Protein AF-A0A8J8BXB5-F1 (afdb_monomer_lite)

Structure (mmCIF, N/CA/C/O backbone):
data_AF-A0A8J8BXB5-F1
#
_entry.id   AF-A0A8J8BXB5-F1
#
loop_
_atom_site.group_PDB
_atom_site.id
_atom_site.type_symbol
_atom_site.label_atom_id
_atom_site.label_alt_id
_atom_site.label_comp_id
_atom_site.label_asym_id
_atom_site.label_entity_id
_atom_site.label_seq_id
_atom_site.pdbx_PDB_ins_code
_atom_site.Cartn_x
_atom_site.Cartn_y
_atom_site.Cartn_z
_atom_site.occupancy
_atom_site.B_iso_or_equiv
_atom_site.auth_seq_id
_atom_site.auth_comp_id
_atom_site.auth_asym_id
_atom_site.auth_atom_id
_atom_site.pdbx_PDB_model_num
ATOM 1 N N . MET A 1 1 ? -12.168 11.455 2.429 1.00 52.16 1 MET A N 1
ATOM 2 C CA . MET A 1 1 ? -11.096 10.458 2.650 1.00 52.16 1 MET A CA 1
ATOM 3 C C . MET A 1 1 ? -10.710 9.898 1.290 1.00 52.16 1 MET A C 1
ATOM 5 O O . MET A 1 1 ? -11.622 9.582 0.535 1.00 52.16 1 MET A O 1
ATOM 9 N N . LYS A 1 2 ? -9.422 9.875 0.916 1.00 66.12 2 LYS A N 1
ATOM 10 C CA . LYS A 1 2 ? -9.010 9.278 -0.369 1.00 66.12 2 LYS A CA 1
ATOM 11 C C . LYS A 1 2 ? -9.348 7.778 -0.368 1.00 66.12 2 LYS A C 1
ATOM 13 O O . LYS A 1 2 ? -9.324 7.158 0.692 1.00 66.12 2 LYS A O 1
ATOM 18 N N . HIS A 1 3 ? -9.720 7.249 -1.532 1.00 79.88 3 HIS A N 1
ATOM 19 C CA . HIS A 1 3 ? -10.036 5.834 -1.741 1.00 79.88 3 HIS A CA 1
ATOM 20 C C . HIS A 1 3 ? -8.818 4.968 -1.401 1.00 79.88 3 HIS A C 1
ATOM 22 O O . HIS A 1 3 ? -7.713 5.310 -1.817 1.00 79.88 3 HIS A O 1
ATOM 28 N N . ILE A 1 4 ? -9.036 3.892 -0.646 1.00 87.38 4 ILE A N 1
ATOM 29 C CA . ILE A 1 4 ? -8.035 2.865 -0.348 1.00 87.38 4 ILE A CA 1
ATOM 30 C C . ILE A 1 4 ? -8.663 1.543 -0.761 1.00 87.38 4 ILE A C 1
ATOM 32 O O . ILE A 1 4 ? -9.772 1.242 -0.311 1.00 87.38 4 ILE A O 1
ATOM 36 N N . ASP A 1 5 ? -7.966 0.776 -1.591 1.00 90.81 5 ASP A N 1
ATOM 37 C CA . ASP A 1 5 ? -8.516 -0.469 -2.126 1.00 90.81 5 ASP A CA 1
ATOM 38 C C . ASP A 1 5 ? -8.645 -1.532 -1.029 1.00 90.81 5 ASP A C 1
ATOM 40 O O . ASP A 1 5 ? -9.714 -2.112 -0.834 1.00 90.81 5 ASP A O 1
ATOM 44 N N . ILE A 1 6 ? -7.569 -1.758 -0.266 1.00 92.50 6 ILE A N 1
ATOM 45 C CA . ILE A 1 6 ? -7.545 -2.733 0.827 1.00 92.50 6 ILE A CA 1
ATOM 46 C C . ILE A 1 6 ? -6.873 -2.117 2.057 1.00 92.50 6 ILE A C 1
ATOM 48 O O . ILE A 1 6 ? -5.789 -1.535 1.984 1.00 92.50 6 ILE A O 1
ATOM 52 N N . VAL A 1 7 ? -7.514 -2.284 3.216 1.00 93.06 7 VAL A N 1
ATOM 53 C CA . VAL A 1 7 ? -6.954 -1.935 4.527 1.00 93.06 7 VAL A CA 1
ATOM 54 C C . VAL A 1 7 ? -7.026 -3.150 5.435 1.00 93.06 7 VAL A C 1
ATOM 56 O O . VAL A 1 7 ? -8.103 -3.697 5.672 1.00 93.06 7 VAL A O 1
ATOM 59 N N . CYS A 1 8 ? -5.879 -3.523 5.990 1.00 91.44 8 CYS A N 1
ATOM 60 C CA . CYS A 1 8 ? -5.750 -4.574 6.986 1.00 91.44 8 CYS A CA 1
ATOM 61 C C . CYS A 1 8 ? -5.442 -3.955 8.348 1.00 91.44 8 CYS A C 1
ATOM 63 O O . CYS A 1 8 ? -4.596 -3.066 8.462 1.00 91.44 8 CYS A O 1
ATOM 65 N N . VAL A 1 9 ? -6.098 -4.462 9.390 1.00 90.62 9 VAL A N 1
ATOM 66 C CA . VAL A 1 9 ? -5.843 -4.078 10.780 1.00 90.62 9 VAL A CA 1
ATOM 67 C C . VAL A 1 9 ? -5.312 -5.291 11.526 1.00 90.62 9 VAL A C 1
ATOM 69 O O . VAL A 1 9 ? -5.903 -6.368 11.443 1.00 90.62 9 VAL A O 1
ATOM 72 N N . SER A 1 10 ? -4.212 -5.136 12.263 1.00 87.94 10 SER A N 1
ATOM 73 C CA . SER A 1 10 ? -3.726 -6.194 13.148 1.00 87.94 10 SER A CA 1
ATOM 74 C C . SER A 1 10 ? -4.754 -6.520 14.231 1.00 87.94 10 SER A C 1
ATOM 76 O O . SER A 1 10 ? -5.528 -5.664 14.654 1.00 87.94 10 SER A O 1
ATOM 78 N N . THR A 1 11 ? -4.729 -7.751 14.739 1.00 81.50 11 THR A N 1
ATOM 79 C CA . THR A 1 11 ? -5.665 -8.227 15.774 1.00 81.50 11 THR A CA 1
ATOM 80 C C . THR A 1 11 ? -5.647 -7.376 17.045 1.00 81.50 11 THR A C 1
ATOM 82 O O . THR A 1 11 ? -6.682 -7.170 17.665 1.00 81.50 11 THR A O 1
ATOM 85 N N . ASN A 1 12 ? -4.488 -6.817 17.401 1.00 82.69 12 ASN A N 1
ATOM 86 C CA . ASN A 1 12 ? -4.331 -5.899 18.532 1.00 82.69 12 ASN A CA 1
ATOM 87 C C . ASN A 1 12 ? -4.660 -4.427 18.208 1.00 82.69 12 ASN A C 1
ATOM 89 O O . ASN A 1 12 ? -4.405 -3.560 19.038 1.00 82.69 12 ASN A O 1
ATOM 93 N N . LEU A 1 13 ? -5.160 -4.128 17.003 1.00 77.44 13 LEU A N 1
ATOM 94 C CA . LEU A 1 13 ? -5.551 -2.793 16.519 1.00 77.44 13 LEU A CA 1
ATOM 95 C C . LEU A 1 13 ? -4.423 -1.741 16.500 1.00 77.44 13 LEU A C 1
ATOM 97 O O . LEU A 1 13 ? -4.658 -0.546 16.301 1.00 77.44 13 LEU A O 1
ATOM 101 N N . ARG A 1 14 ? -3.167 -2.166 16.677 1.00 81.94 14 ARG A N 1
ATOM 102 C CA . ARG A 1 14 ? -2.007 -1.264 16.719 1.00 81.94 14 ARG A CA 1
ATOM 103 C C . ARG A 1 14 ? -1.375 -1.020 15.359 1.00 81.94 14 ARG A C 1
ATOM 105 O O . ARG A 1 14 ? -0.701 -0.009 15.214 1.00 81.94 14 ARG A O 1
ATOM 112 N N . LYS A 1 15 ? -1.589 -1.886 14.369 1.00 89.31 15 LYS A N 1
ATOM 113 C CA . LYS A 1 15 ? -0.972 -1.760 13.045 1.00 89.31 15 LYS A CA 1
ATOM 114 C C . LYS A 1 15 ? -2.031 -1.757 11.954 1.00 89.31 15 LYS A C 1
ATOM 116 O O . LYS A 1 15 ? -2.866 -2.656 11.889 1.00 89.31 15 LYS A O 1
ATOM 121 N N . LEU A 1 16 ? -1.946 -0.764 11.089 1.00 93.69 16 LEU A N 1
ATOM 122 C CA . LEU A 1 16 ? -2.681 -0.629 9.850 1.00 93.69 16 LEU A CA 1
ATOM 123 C C . LEU A 1 16 ? -1.723 -0.870 8.688 1.00 93.69 16 LEU A C 1
ATOM 125 O O . LEU A 1 16 ? -0.613 -0.341 8.637 1.00 93.69 16 LEU A O 1
ATOM 129 N N . THR A 1 17 ? -2.160 -1.703 7.752 1.00 95.81 17 THR A N 1
ATOM 130 C CA . THR A 1 17 ? -1.481 -1.914 6.475 1.00 95.81 17 THR A CA 1
ATOM 131 C C . THR A 1 17 ? -2.435 -1.513 5.365 1.00 95.81 17 THR A C 1
ATOM 133 O O . THR A 1 17 ? -3.527 -2.069 5.264 1.00 95.81 17 THR A O 1
ATOM 136 N N . ALA A 1 18 ? -2.034 -0.535 4.561 1.00 96.25 18 ALA A N 1
ATOM 137 C CA . ALA A 1 18 ? -2.772 -0.107 3.382 1.00 96.25 18 ALA A CA 1
ATOM 138 C C . ALA A 1 18 ? -2.171 -0.757 2.135 1.00 96.25 18 ALA A C 1
ATOM 140 O O . ALA A 1 18 ? -0.950 -0.806 1.990 1.00 96.25 18 ALA A O 1
ATOM 141 N N . ILE A 1 19 ? -3.021 -1.236 1.233 1.00 97.56 19 ILE A N 1
ATOM 142 C CA . ILE A 1 19 ? -2.605 -1.821 -0.041 1.00 97.56 19 ILE A CA 1
ATOM 143 C C . ILE A 1 19 ? -3.410 -1.137 -1.147 1.00 97.56 19 ILE A C 1
ATOM 145 O O . ILE A 1 19 ? -4.639 -1.189 -1.150 1.00 97.56 19 ILE A O 1
ATOM 149 N N . GLU A 1 20 ? -2.705 -0.482 -2.066 1.00 97.31 20 GLU A N 1
ATOM 150 C CA . GLU A 1 20 ? -3.267 0.056 -3.309 1.00 97.31 20 GLU A CA 1
ATOM 151 C C . GLU A 1 20 ? -3.000 -0.938 -4.440 1.00 97.31 20 GLU A C 1
ATOM 153 O O . GLU A 1 20 ? -1.872 -1.409 -4.577 1.00 97.31 20 GLU A O 1
ATOM 158 N N . VAL A 1 21 ? -3.994 -1.244 -5.271 1.00 96.44 21 VAL A N 1
ATOM 159 C CA . VAL A 1 21 ? -3.877 -2.236 -6.344 1.00 96.44 21 VAL A CA 1
ATOM 160 C C . VAL A 1 21 ? -3.891 -1.541 -7.703 1.00 96.44 21 VAL A C 1
ATOM 162 O O . VAL A 1 21 ? -4.791 -0.767 -8.027 1.00 96.44 21 VAL A O 1
ATOM 165 N N . LYS A 1 22 ? -2.902 -1.830 -8.555 1.00 95.88 22 LYS A N 1
ATOM 166 C CA . LYS A 1 22 ? -2.847 -1.322 -9.933 1.00 95.88 22 LYS A CA 1
ATOM 167 C C . LYS A 1 22 ? -2.524 -2.424 -10.924 1.00 95.88 22 LYS A C 1
ATOM 169 O O . LYS A 1 22 ? -1.516 -3.111 -10.819 1.00 95.88 22 LYS A O 1
ATOM 174 N N . VAL A 1 23 ? -3.329 -2.510 -11.981 1.00 94.19 23 VAL A N 1
ATOM 175 C CA . VAL A 1 23 ? -2.983 -3.351 -13.130 1.00 94.19 23 VAL A CA 1
ATOM 176 C C . VAL A 1 23 ? -1.833 -2.708 -13.908 1.00 94.19 23 VAL A C 1
ATOM 178 O O . VAL A 1 23 ? -0.805 -3.342 -14.076 1.00 94.19 23 VAL A O 1
ATOM 181 N N . LYS A 1 24 ? -1.963 -1.443 -14.343 1.00 93.06 24 LYS A N 1
ATOM 182 C CA . LYS A 1 24 ? -1.014 -0.807 -15.286 1.00 93.06 24 LYS A CA 1
ATOM 183 C C . LYS A 1 24 ? -0.396 0.512 -14.806 1.00 93.06 24 LYS A C 1
ATOM 185 O O . LYS A 1 24 ? 0.805 0.716 -14.998 1.00 93.06 24 LYS A O 1
ATOM 190 N N . ASP A 1 25 ? -1.194 1.426 -14.248 1.00 94.75 25 ASP A N 1
ATOM 191 C CA . ASP A 1 25 ? -0.732 2.767 -13.849 1.00 94.75 25 ASP A CA 1
ATOM 192 C C . ASP A 1 25 ? -0.147 2.780 -12.429 1.00 94.75 25 ASP A C 1
ATOM 194 O O . ASP A 1 25 ? -0.759 3.235 -11.459 1.00 94.75 25 ASP A O 1
ATOM 198 N N . TRP A 1 26 ? 1.070 2.253 -12.315 1.00 96.00 26 TRP A N 1
ATOM 199 C CA . TRP A 1 26 ? 1.788 2.177 -11.048 1.00 96.00 26 TRP A CA 1
ATOM 200 C C . TRP A 1 26 ? 2.200 3.551 -10.505 1.00 96.00 26 TRP A C 1
ATOM 202 O O . TRP A 1 26 ? 2.381 3.683 -9.301 1.00 96.00 26 TRP A O 1
ATOM 212 N N . ARG A 1 27 ? 2.330 4.589 -11.345 1.00 96.81 27 ARG A N 1
ATOM 213 C CA . ARG A 1 27 ? 2.793 5.920 -10.905 1.00 96.81 27 ARG A CA 1
ATOM 214 C C . ARG A 1 27 ? 1.743 6.624 -10.056 1.00 96.81 27 ARG A C 1
ATOM 216 O O . ARG A 1 27 ? 2.062 7.192 -9.010 1.00 96.81 27 ARG A O 1
ATOM 223 N N . THR A 1 28 ? 0.481 6.552 -10.472 1.00 95.94 28 THR A N 1
ATOM 224 C CA . THR A 1 28 ? -0.633 7.035 -9.649 1.00 95.94 28 THR A CA 1
ATOM 225 C C . THR A 1 28 ? -0.761 6.204 -8.376 1.00 95.94 28 THR A C 1
ATOM 227 O O . THR A 1 28 ? -0.880 6.779 -7.294 1.00 95.94 28 THR A O 1
ATOM 230 N N . GLY A 1 29 ? -0.620 4.878 -8.487 1.00 96.00 29 GLY A N 1
ATOM 231 C CA . GLY A 1 29 ? -0.609 3.979 -7.331 1.00 96.00 29 GLY A CA 1
ATOM 232 C C . GLY A 1 29 ? 0.494 4.302 -6.320 1.00 96.00 29 GLY A C 1
ATOM 233 O O . GLY A 1 29 ? 0.222 4.382 -5.129 1.00 96.00 29 GLY A O 1
ATOM 234 N N . TYR A 1 30 ? 1.712 4.596 -6.778 1.00 97.25 30 TYR A N 1
ATOM 235 C CA . TYR A 1 30 ? 2.821 5.034 -5.930 1.00 97.25 30 TYR A CA 1
ATOM 236 C C . TYR A 1 30 ? 2.465 6.308 -5.155 1.00 97.25 30 TYR A C 1
ATOM 238 O O . TYR A 1 30 ? 2.601 6.353 -3.935 1.00 97.25 30 TYR A O 1
ATOM 246 N N . ARG A 1 31 ? 1.920 7.328 -5.832 1.00 96.62 31 ARG A N 1
ATOM 247 C CA . ARG A 1 31 ? 1.467 8.562 -5.165 1.00 96.62 31 ARG A CA 1
ATOM 248 C C . ARG A 1 31 ? 0.381 8.296 -4.121 1.00 96.62 31 ARG A C 1
ATOM 250 O O . ARG A 1 31 ? 0.341 8.980 -3.101 1.00 96.62 31 ARG A O 1
ATOM 257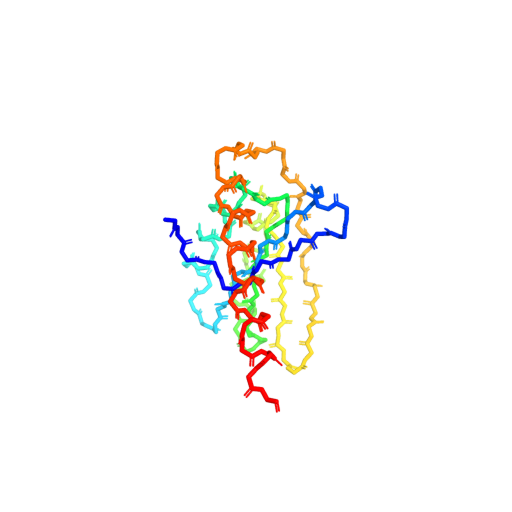 N N . GLN A 1 32 ? -0.529 7.356 -4.368 1.00 95.88 32 GLN A N 1
ATOM 258 C CA . GLN A 1 32 ? -1.546 6.962 -3.388 1.00 95.88 32 GLN A CA 1
ATOM 259 C C . GLN A 1 32 ? -0.906 6.235 -2.200 1.00 95.88 32 GLN A C 1
ATOM 261 O O . GLN A 1 32 ? -1.123 6.644 -1.062 1.00 95.88 32 GLN A O 1
ATOM 266 N N . ALA A 1 33 ? -0.028 5.264 -2.453 1.00 96.19 33 ALA A N 1
ATOM 267 C CA . ALA A 1 33 ? 0.692 4.524 -1.421 1.00 96.19 33 ALA A CA 1
ATOM 268 C C . ALA A 1 33 ? 1.540 5.441 -0.520 1.00 96.19 33 ALA A C 1
ATOM 270 O O . ALA A 1 33 ? 1.535 5.270 0.700 1.00 96.19 33 ALA A O 1
ATOM 271 N N . VAL A 1 34 ? 2.196 6.462 -1.085 1.00 95.62 34 VAL A N 1
ATOM 272 C CA . VAL A 1 34 ? 2.894 7.504 -0.311 1.00 95.62 34 VAL A CA 1
ATOM 273 C C . VAL A 1 34 ? 1.927 8.257 0.599 1.00 95.62 34 VAL A C 1
ATOM 275 O O . VAL A 1 34 ? 2.204 8.401 1.787 1.00 95.62 34 VAL A O 1
ATOM 278 N N . HIS A 1 35 ? 0.768 8.689 0.089 1.00 93.69 35 HIS A N 1
ATOM 279 C CA . HIS A 1 35 ? -0.238 9.338 0.932 1.00 93.69 35 HIS A CA 1
ATOM 280 C C . HIS A 1 35 ? -0.766 8.414 2.029 1.00 93.69 35 HIS A C 1
ATOM 282 O O . HIS A 1 35 ? -1.086 8.900 3.105 1.00 93.69 35 HIS A O 1
ATOM 288 N N . HIS A 1 36 ? -0.859 7.103 1.804 1.00 94.25 36 HIS A N 1
ATOM 289 C CA . HIS A 1 36 ? -1.376 6.182 2.816 1.00 94.25 36 HIS A CA 1
ATOM 290 C C . HIS A 1 36 ? -0.504 6.107 4.075 1.00 94.25 36 HIS A C 1
ATOM 292 O O . HIS A 1 36 ? -1.012 5.801 5.155 1.00 94.25 36 HIS A O 1
ATOM 298 N N . LYS A 1 37 ? 0.778 6.480 3.981 1.00 93.06 37 LYS A N 1
ATOM 299 C CA . LYS A 1 37 ? 1.675 6.555 5.143 1.00 93.06 37 LYS A CA 1
ATOM 300 C C . LYS A 1 37 ? 1.221 7.552 6.209 1.00 93.06 37 LYS A C 1
ATOM 302 O O . LYS A 1 37 ? 1.621 7.406 7.353 1.00 93.06 37 LYS A O 1
ATOM 307 N N . ILE A 1 38 ? 0.355 8.515 5.874 1.00 92.31 38 ILE A N 1
ATOM 308 C CA . ILE A 1 38 ? -0.191 9.454 6.867 1.00 92.31 38 ILE A CA 1
ATOM 309 C C . ILE A 1 38 ? -1.126 8.768 7.876 1.00 92.31 38 ILE A C 1
ATOM 311 O O . ILE A 1 38 ? -1.495 9.372 8.878 1.00 92.31 38 ILE A O 1
ATOM 315 N N . PHE A 1 39 ? -1.586 7.544 7.603 1.00 91.44 39 PHE A N 1
ATOM 316 C CA . PHE A 1 39 ? -2.537 6.841 8.466 1.00 91.44 39 PHE A CA 1
ATOM 317 C C . PHE A 1 39 ? -2.218 5.360 8.688 1.00 91.44 39 PHE A C 1
ATOM 319 O O . PHE A 1 39 ? -2.765 4.777 9.623 1.00 91.44 39 PHE A O 1
ATOM 326 N N . ALA A 1 40 ? -1.370 4.750 7.855 1.00 93.62 40 ALA A N 1
ATOM 327 C CA . ALA A 1 40 ? -0.983 3.349 7.953 1.00 93.62 40 ALA A CA 1
ATOM 328 C C . ALA A 1 40 ? 0.514 3.201 8.233 1.00 93.62 40 ALA A C 1
ATOM 330 O O . ALA A 1 40 ? 1.346 3.818 7.568 1.00 93.62 40 ALA A O 1
ATOM 331 N N . GLU A 1 41 ? 0.857 2.333 9.187 1.00 95.06 41 GLU A N 1
ATOM 332 C CA . GLU A 1 41 ? 2.246 2.005 9.512 1.00 95.06 41 GLU A CA 1
ATOM 333 C C . GLU A 1 41 ? 2.965 1.349 8.332 1.00 95.06 41 GLU A C 1
ATOM 335 O O . GLU A 1 41 ? 4.148 1.599 8.117 1.00 95.06 41 GLU A O 1
ATOM 340 N N . ASN A 1 42 ? 2.251 0.528 7.563 1.00 96.88 42 ASN A N 1
ATOM 341 C CA . ASN A 1 42 ? 2.763 -0.103 6.355 1.00 96.88 42 ASN A CA 1
ATOM 342 C C . ASN A 1 42 ? 1.908 0.303 5.157 1.00 96.88 42 ASN A C 1
ATOM 344 O O . ASN A 1 42 ? 0.679 0.338 5.237 1.00 96.88 42 ASN A O 1
ATOM 348 N N . SER A 1 43 ? 2.558 0.545 4.025 1.00 97.38 43 SER A N 1
ATOM 349 C CA . SER A 1 43 ? 1.883 0.873 2.775 1.00 97.38 43 SER A CA 1
ATOM 350 C C . SER A 1 43 ? 2.509 0.090 1.633 1.00 97.38 43 SER A C 1
ATOM 352 O O . SER A 1 43 ? 3.730 0.114 1.470 1.00 97.38 43 SER A O 1
ATOM 354 N N . TYR A 1 44 ? 1.675 -0.604 0.865 1.00 98.25 44 TYR A N 1
ATOM 355 C CA . TYR A 1 44 ? 2.073 -1.376 -0.303 1.00 98.25 44 TYR A CA 1
ATOM 356 C C . TYR A 1 44 ? 1.425 -0.833 -1.573 1.00 98.25 44 TYR A C 1
ATOM 358 O O . TYR A 1 44 ? 0.257 -0.435 -1.574 1.00 98.25 44 TYR A O 1
ATOM 366 N N . LEU A 1 45 ? 2.169 -0.920 -2.673 1.00 98.00 45 LEU A N 1
ATOM 367 C CA . LEU A 1 45 ? 1.609 -0.948 -4.014 1.00 98.00 45 LEU A CA 1
ATOM 368 C C . LEU A 1 45 ? 1.611 -2.396 -4.513 1.00 98.00 45 LEU A C 1
ATOM 370 O O . LEU A 1 45 ? 2.669 -2.997 -4.698 1.00 98.00 45 LEU A O 1
ATOM 374 N N . ALA A 1 46 ? 0.427 -2.944 -4.748 1.00 98.06 46 ALA A N 1
ATOM 375 C CA . ALA A 1 46 ? 0.252 -4.223 -5.403 1.00 98.06 46 ALA A CA 1
ATOM 376 C C . ALA A 1 46 ? 0.109 -4.031 -6.915 1.00 98.06 46 ALA A C 1
ATOM 378 O O . ALA A 1 46 ? -0.748 -3.274 -7.379 1.00 98.06 46 ALA A O 1
ATOM 379 N N . VAL A 1 47 ? 0.940 -4.721 -7.692 1.00 97.75 47 VAL A N 1
ATOM 380 C CA . VAL A 1 47 ? 0.949 -4.655 -9.154 1.00 97.75 47 VAL A CA 1
ATOM 381 C C . VAL A 1 47 ? 0.775 -6.027 -9.782 1.00 97.75 47 VAL A C 1
ATOM 383 O O . VAL A 1 47 ? 1.254 -7.031 -9.265 1.00 97.75 47 VAL A O 1
ATOM 386 N N . SER A 1 48 ? 0.107 -6.074 -10.933 1.00 97.44 48 SER A N 1
ATOM 387 C CA . SER A 1 48 ? 0.074 -7.293 -11.747 1.00 97.44 48 SER A CA 1
ATOM 388 C C . SER A 1 48 ? 1.487 -7.655 -12.220 1.00 97.44 48 SER A C 1
ATOM 390 O O . SER A 1 48 ? 2.202 -6.777 -12.713 1.00 97.44 48 SER A O 1
ATOM 392 N N . ALA A 1 49 ? 1.864 -8.936 -12.149 1.00 96.69 49 ALA A N 1
ATOM 393 C CA . ALA A 1 49 ? 3.163 -9.433 -12.627 1.00 96.69 49 ALA A CA 1
ATOM 394 C C . ALA A 1 49 ? 3.468 -9.020 -14.072 1.00 96.69 49 ALA A C 1
ATOM 396 O O . ALA A 1 49 ? 4.583 -8.602 -14.393 1.00 96.69 49 ALA A O 1
ATOM 397 N N . LYS A 1 50 ? 2.434 -8.975 -14.925 1.00 96.50 50 LYS A N 1
ATOM 398 C CA . LYS A 1 50 ? 2.516 -8.479 -16.308 1.00 96.50 50 LYS A CA 1
ATOM 399 C C . LYS A 1 50 ? 3.165 -7.091 -16.420 1.00 96.50 50 LYS A C 1
ATOM 401 O O . LYS A 1 50 ? 3.776 -6.773 -17.440 1.00 96.50 50 LYS A O 1
ATOM 406 N N . TYR A 1 51 ? 3.036 -6.254 -15.393 1.00 94.88 51 TYR A N 1
ATOM 407 C CA . TYR A 1 51 ? 3.543 -4.883 -15.363 1.00 94.88 51 TYR A CA 1
ATOM 408 C C . TYR A 1 51 ? 4.574 -4.626 -14.250 1.00 94.88 51 TYR A C 1
ATOM 410 O O . TYR A 1 51 ? 5.071 -3.501 -14.153 1.00 94.88 51 TYR A O 1
ATOM 418 N N . ALA A 1 52 ? 4.952 -5.642 -13.464 1.00 93.81 52 ALA A N 1
ATOM 419 C CA . ALA A 1 52 ? 5.890 -5.512 -12.345 1.00 93.81 52 ALA A CA 1
ATOM 420 C C . ALA A 1 52 ? 7.280 -5.012 -12.779 1.00 93.81 52 ALA A C 1
ATOM 422 O O . ALA A 1 52 ? 7.879 -4.185 -12.093 1.00 93.81 52 ALA A O 1
ATOM 423 N N . HIS A 1 53 ? 7.745 -5.395 -13.975 1.00 94.06 53 HIS A N 1
ATOM 424 C CA . HIS A 1 53 ? 9.007 -4.910 -14.557 1.00 94.06 53 HIS A CA 1
ATOM 425 C C . HIS A 1 53 ? 9.111 -3.373 -14.610 1.00 94.06 53 HIS A C 1
ATOM 427 O O . HIS A 1 53 ? 10.199 -2.816 -14.497 1.00 94.06 53 HIS A O 1
ATOM 433 N N . ARG A 1 54 ? 7.980 -2.662 -14.741 1.00 94.62 54 ARG A N 1
ATOM 434 C CA . ARG A 1 54 ? 7.952 -1.189 -14.782 1.00 94.62 54 ARG A CA 1
ATOM 435 C C . ARG A 1 54 ? 8.266 -0.560 -13.429 1.00 94.62 54 ARG A C 1
ATOM 437 O O . ARG A 1 54 ? 8.791 0.551 -13.382 1.00 94.62 54 ARG A O 1
ATOM 444 N N . VAL A 1 55 ? 7.909 -1.262 -12.359 1.00 94.19 55 VAL A N 1
ATOM 445 C CA . VAL A 1 55 ? 8.162 -0.866 -10.974 1.00 94.19 55 VAL A CA 1
ATOM 446 C C . VAL A 1 55 ? 9.583 -1.247 -10.571 1.00 94.19 55 VAL A C 1
ATOM 448 O O . VAL A 1 55 ? 10.273 -0.428 -9.975 1.00 94.19 55 VAL A O 1
ATOM 451 N N . LEU A 1 56 ? 10.046 -2.440 -10.960 1.00 91.38 56 LEU A N 1
ATOM 452 C CA . LEU A 1 56 ? 11.393 -2.935 -10.648 1.00 91.38 56 LEU A CA 1
ATOM 453 C C . LEU A 1 56 ? 12.508 -2.009 -11.154 1.00 91.38 56 LEU A C 1
ATOM 455 O O . LEU A 1 56 ? 13.489 -1.808 -10.450 1.00 91.38 56 LEU A O 1
ATOM 459 N N . GLY A 1 57 ? 12.331 -1.366 -12.313 1.00 93.94 57 GLY A N 1
ATOM 460 C CA . GLY A 1 57 ? 13.271 -0.347 -12.808 1.00 93.94 57 GLY A CA 1
ATOM 461 C C . GLY A 1 57 ? 13.338 0.943 -11.973 1.00 93.94 57 GLY A C 1
ATOM 462 O O . GLY A 1 57 ? 14.106 1.837 -12.306 1.00 93.94 57 GLY A O 1
ATOM 463 N N . HIS A 1 58 ? 12.521 1.066 -10.924 1.00 96.44 58 HIS A N 1
ATOM 464 C CA . HIS A 1 58 ? 12.457 2.215 -10.020 1.00 96.44 58 HIS A CA 1
ATOM 465 C C . HIS A 1 58 ? 12.453 1.765 -8.551 1.00 96.44 58 HIS A C 1
ATOM 467 O O . HIS A 1 58 ? 11.875 2.453 -7.713 1.00 96.44 58 HIS A O 1
ATOM 473 N N . ILE A 1 59 ? 13.034 0.606 -8.224 1.00 95.88 59 ILE A N 1
ATOM 474 C CA . ILE A 1 59 ? 12.953 0.024 -6.875 1.00 95.88 59 ILE A CA 1
ATOM 475 C C . ILE A 1 59 ? 13.431 0.999 -5.783 1.00 95.88 59 ILE A C 1
ATOM 477 O O . ILE A 1 59 ? 12.734 1.181 -4.784 1.00 95.88 59 ILE A O 1
ATOM 481 N N . ASP A 1 60 ? 14.501 1.754 -6.052 1.00 97.06 60 ASP A N 1
ATOM 482 C CA . ASP A 1 60 ? 15.054 2.772 -5.151 1.00 97.06 60 ASP A CA 1
ATOM 483 C C . ASP A 1 60 ? 14.025 3.846 -4.767 1.00 97.06 60 ASP A C 1
ATOM 485 O O . ASP A 1 60 ? 14.019 4.346 -3.644 1.00 97.06 60 ASP A O 1
ATOM 489 N N . LEU A 1 61 ? 13.109 4.206 -5.676 1.00 96.81 61 LEU A N 1
ATOM 490 C CA . LEU A 1 61 ? 12.033 5.163 -5.393 1.00 96.81 61 LEU A CA 1
ATOM 491 C C . LEU A 1 61 ? 11.120 4.644 -4.273 1.00 96.81 61 LEU A C 1
ATOM 493 O O . LEU A 1 61 ? 10.717 5.399 -3.386 1.00 96.81 61 LEU A O 1
ATOM 497 N N . PHE A 1 62 ? 10.799 3.352 -4.314 1.00 97.56 62 PHE A N 1
ATOM 498 C CA . PHE A 1 62 ? 9.928 2.699 -3.344 1.00 97.56 62 PHE A CA 1
ATOM 499 C C . PHE A 1 62 ? 10.639 2.514 -2.011 1.00 97.56 62 PHE A C 1
ATOM 501 O O . PHE A 1 62 ? 10.077 2.859 -0.970 1.00 97.56 62 PHE A O 1
ATOM 508 N N . GLU A 1 63 ? 11.891 2.066 -2.035 1.00 96.94 63 GLU A N 1
ATOM 509 C CA . GLU A 1 63 ? 12.702 1.908 -0.829 1.00 96.94 63 GLU A CA 1
ATOM 510 C C . GLU A 1 63 ? 12.928 3.247 -0.120 1.00 96.94 63 GLU A C 1
ATOM 512 O O . GLU A 1 63 ? 12.685 3.360 1.087 1.00 96.94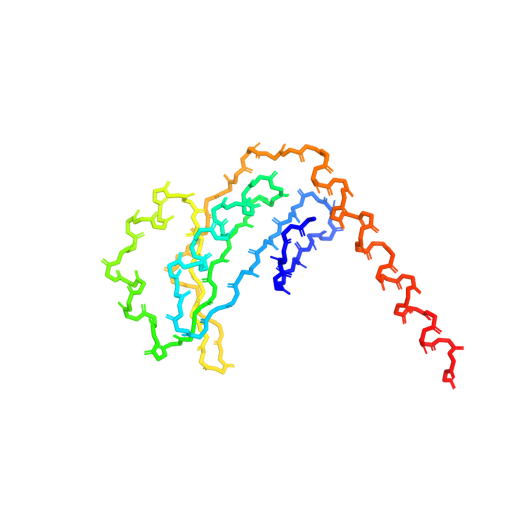 63 GLU A O 1
ATOM 517 N N . ASN A 1 64 ? 13.274 4.305 -0.859 1.00 96.50 64 ASN A N 1
ATOM 518 C CA . ASN A 1 64 ? 13.447 5.648 -0.301 1.00 96.50 64 ASN A CA 1
ATOM 519 C C . ASN A 1 64 ? 12.152 6.165 0.333 1.00 96.50 64 ASN A C 1
ATOM 521 O O . ASN A 1 64 ? 12.165 6.671 1.459 1.00 96.50 64 ASN A O 1
ATOM 525 N N . ALA A 1 65 ? 11.009 5.951 -0.320 1.00 96.06 65 ALA A N 1
ATOM 526 C CA . ALA A 1 65 ? 9.705 6.303 0.232 1.00 96.06 65 ALA A CA 1
ATOM 527 C C . ALA A 1 65 ? 9.237 5.365 1.364 1.00 96.06 65 ALA A C 1
ATOM 529 O O . ALA A 1 65 ? 8.337 5.725 2.130 1.00 96.06 65 ALA A O 1
ATOM 530 N N . GLY A 1 66 ? 9.845 4.187 1.519 1.00 97.19 66 GLY A N 1
ATOM 531 C CA . GL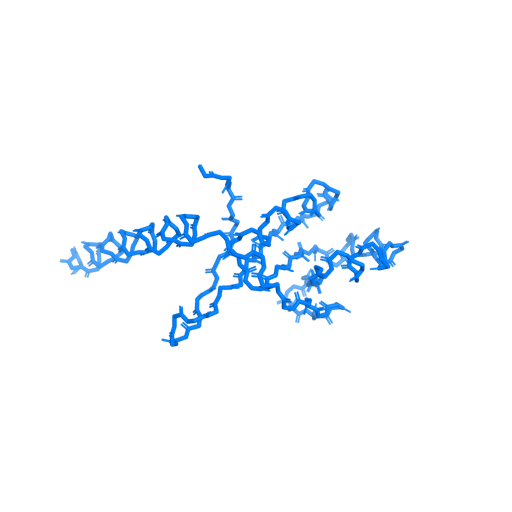Y A 1 66 ? 9.435 3.160 2.476 1.00 97.19 66 GLY A CA 1
ATOM 532 C C . GLY A 1 66 ? 8.151 2.427 2.078 1.00 97.19 66 GLY A C 1
ATOM 533 O O . GLY A 1 66 ? 7.414 1.986 2.958 1.00 97.19 66 GLY A O 1
ATOM 534 N N . ILE A 1 67 ? 7.859 2.344 0.782 1.00 97.94 67 ILE A N 1
ATOM 535 C CA . ILE A 1 67 ? 6.672 1.688 0.228 1.00 97.94 67 ILE A CA 1
ATOM 536 C C . ILE A 1 67 ? 7.025 0.259 -0.171 1.00 97.94 67 ILE A C 1
ATOM 538 O O . ILE A 1 67 ? 8.005 0.030 -0.872 1.00 97.94 67 ILE A O 1
ATOM 542 N N . GLY A 1 68 ? 6.211 -0.698 0.264 1.00 97.94 68 GLY A N 1
ATOM 543 C CA . GLY A 1 68 ? 6.347 -2.089 -0.143 1.00 97.94 68 GLY A CA 1
ATOM 544 C C . GLY A 1 68 ? 5.787 -2.331 -1.543 1.00 97.94 68 GLY A C 1
ATOM 545 O O . GLY A 1 68 ? 4.898 -1.614 -2.008 1.00 97.94 68 GLY A O 1
ATOM 546 N N . ILE A 1 69 ? 6.271 -3.375 -2.205 1.00 98.19 69 ILE A N 1
ATOM 547 C CA . ILE A 1 69 ? 5.777 -3.808 -3.512 1.00 98.19 69 ILE A CA 1
ATOM 548 C C . ILE A 1 69 ? 5.299 -5.247 -3.390 1.00 98.19 69 ILE A C 1
ATOM 550 O O . ILE A 1 69 ? 6.062 -6.131 -2.999 1.00 98.19 69 ILE A O 1
ATOM 554 N N . LEU A 1 70 ? 4.041 -5.470 -3.764 1.00 98.25 70 LEU A N 1
ATOM 555 C CA . LEU A 1 70 ? 3.485 -6.803 -3.958 1.00 98.25 70 LEU A CA 1
ATOM 556 C C . LEU A 1 70 ? 3.305 -7.043 -5.452 1.00 98.25 70 LEU A C 1
ATOM 558 O O . LEU A 1 70 ? 2.761 -6.205 -6.166 1.00 98.25 70 LEU A O 1
ATOM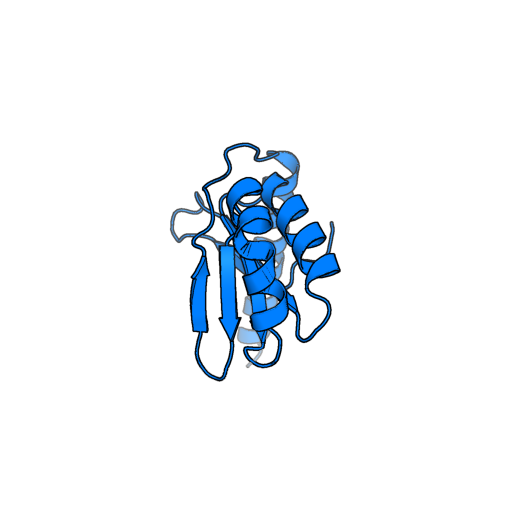 562 N N . GLU A 1 71 ? 3.730 -8.197 -5.924 1.00 97.75 71 GLU A N 1
ATOM 563 C CA . GLU A 1 71 ? 3.411 -8.695 -7.251 1.00 97.75 71 GLU A CA 1
ATOM 564 C C . GLU A 1 71 ? 2.274 -9.709 -7.157 1.00 97.75 71 GLU A C 1
ATOM 566 O O . GLU A 1 71 ? 2.260 -10.547 -6.255 1.00 97.75 71 GLU A O 1
ATOM 571 N N . ILE A 1 72 ? 1.327 -9.624 -8.092 1.00 97.00 72 ILE A N 1
ATOM 572 C CA . ILE A 1 72 ? 0.158 -10.500 -8.152 1.00 97.00 72 ILE A CA 1
ATOM 573 C C . ILE A 1 72 ? 0.100 -11.224 -9.502 1.00 97.00 72 ILE A C 1
ATOM 575 O O . ILE A 1 72 ? 0.026 -10.576 -10.552 1.00 97.00 72 ILE A O 1
ATOM 579 N N . ASP A 1 73 ? 0.063 -12.557 -9.447 1.00 95.38 73 ASP A N 1
ATOM 580 C CA . ASP A 1 73 ? -0.200 -13.457 -10.583 1.00 95.38 73 ASP A CA 1
ATOM 581 C C . ASP A 1 73 ? -0.841 -14.774 -10.115 1.00 95.38 73 ASP A C 1
ATOM 583 O O . ASP A 1 73 ? -0.180 -15.803 -9.973 1.00 95.38 73 ASP A O 1
ATOM 587 N N . GLY A 1 74 ? -2.108 -14.711 -9.691 1.00 92.69 74 GLY A N 1
ATOM 588 C CA . GLY A 1 74 ? -2.800 -15.817 -9.002 1.00 92.69 74 GLY A CA 1
ATOM 589 C C . GLY A 1 74 ? -2.272 -16.110 -7.587 1.00 92.69 74 GLY A C 1
ATOM 590 O O . GLY A 1 74 ? -3.019 -16.573 -6.733 1.00 92.69 74 GLY A O 1
ATOM 591 N N . ASN A 1 75 ? -1.017 -15.756 -7.317 1.00 95.31 75 ASN A N 1
ATOM 592 C CA . ASN A 1 75 ? -0.348 -15.750 -6.024 1.00 95.31 75 ASN A CA 1
ATOM 593 C C . ASN A 1 75 ? 0.174 -14.343 -5.712 1.00 95.31 75 ASN A C 1
ATOM 595 O O . ASN A 1 75 ? 0.280 -13.501 -6.606 1.00 95.31 75 ASN A O 1
ATOM 599 N N . VAL A 1 76 ? 0.525 -14.101 -4.449 1.00 96.50 76 VAL A N 1
ATOM 600 C CA . VAL A 1 76 ? 1.139 -12.845 -4.002 1.00 96.50 76 VAL A CA 1
ATOM 601 C C . VAL A 1 76 ? 2.613 -13.084 -3.694 1.00 96.50 76 VAL A C 1
ATOM 603 O O . VAL A 1 76 ? 2.939 -13.947 -2.880 1.00 96.50 76 VAL A O 1
ATOM 606 N N . ARG A 1 77 ? 3.497 -12.292 -4.303 1.00 97.44 77 ARG A N 1
ATOM 607 C CA . ARG A 1 77 ? 4.933 -12.268 -4.000 1.00 97.44 77 ARG A CA 1
ATOM 608 C C . ARG A 1 77 ? 5.332 -10.893 -3.475 1.00 97.44 77 ARG A C 1
ATOM 610 O O . ARG A 1 77 ? 5.059 -9.883 -4.116 1.00 97.44 77 ARG A O 1
ATOM 617 N N . GLU A 1 78 ? 5.981 -10.840 -2.315 1.00 97.50 78 GLU A N 1
ATOM 618 C CA . GLU A 1 78 ? 6.563 -9.594 -1.804 1.00 97.50 78 GLU A CA 1
ATOM 619 C C . GLU A 1 78 ? 7.901 -9.341 -2.508 1.00 97.50 78 GLU A C 1
ATOM 621 O O . GLU A 1 78 ? 8.839 -10.120 -2.361 1.00 97.50 78 GLU A O 1
ATOM 626 N N . LEU A 1 79 ? 7.967 -8.272 -3.305 1.00 96.50 79 LEU A N 1
ATOM 627 C CA . LEU A 1 79 ? 9.195 -7.848 -3.986 1.00 96.50 79 LEU A CA 1
ATOM 628 C C . LEU A 1 79 ? 9.992 -6.867 -3.127 1.00 96.50 79 LEU A C 1
ATOM 630 O O . LEU A 1 79 ? 11.217 -6.904 -3.123 1.00 96.50 79 LEU A O 1
ATOM 634 N N . VAL A 1 80 ? 9.287 -5.993 -2.401 1.00 97.38 80 VAL A N 1
ATOM 635 C CA . VAL A 1 80 ? 9.876 -5.030 -1.466 1.00 97.38 80 VAL A CA 1
ATOM 636 C C . VAL A 1 80 ? 9.034 -4.990 -0.206 1.00 97.38 80 VAL A C 1
ATOM 638 O O . VAL A 1 80 ? 7.813 -4.829 -0.263 1.00 97.38 80 VAL A O 1
ATOM 641 N N . LYS A 1 81 ? 9.703 -5.082 0.940 1.00 97.62 81 LYS A N 1
ATOM 642 C CA . LYS A 1 81 ? 9.077 -4.927 2.249 1.00 97.62 81 LYS A CA 1
ATOM 643 C C . LYS A 1 81 ? 8.937 -3.437 2.595 1.00 97.62 81 LYS A C 1
ATOM 645 O O . LYS A 1 81 ? 9.899 -2.687 2.436 1.00 97.62 81 LYS A O 1
ATOM 650 N N . PRO A 1 82 ? 7.782 -2.975 3.100 1.00 97.44 82 PRO A N 1
ATOM 651 C CA . PRO A 1 82 ? 7.577 -1.585 3.465 1.00 97.44 82 PRO A CA 1
ATOM 652 C C . PRO A 1 82 ? 8.403 -1.238 4.698 1.00 97.44 82 PRO A C 1
ATOM 654 O O . PRO A 1 82 ? 8.623 -2.064 5.593 1.00 97.44 82 PRO A O 1
ATOM 657 N N . ARG A 1 83 ? 8.793 0.032 4.786 1.00 96.75 83 ARG A N 1
ATOM 658 C CA . ARG A 1 83 ? 9.382 0.578 6.005 1.00 96.75 83 ARG A CA 1
ATOM 659 C C . ARG A 1 83 ? 8.266 1.125 6.881 1.00 96.75 83 ARG A C 1
ATOM 661 O O . ARG A 1 83 ? 7.4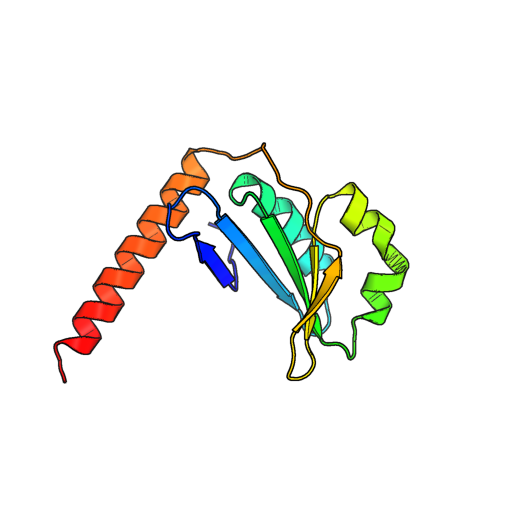93 1.975 6.445 1.00 96.75 83 ARG A O 1
ATOM 668 N N . PHE A 1 84 ? 8.246 0.671 8.130 1.00 93.81 84 PHE A N 1
ATOM 669 C CA . PHE A 1 84 ? 7.313 1.146 9.144 1.00 93.81 84 PHE A CA 1
ATOM 670 C C . PHE A 1 84 ? 7.337 2.680 9.233 1.00 93.81 84 PHE A C 1
ATOM 672 O O . PHE A 1 84 ? 8.394 3.276 9.463 1.00 93.81 84 PHE A O 1
ATOM 679 N N . SER A 1 85 ? 6.181 3.318 9.067 1.00 90.75 85 SER A N 1
ATOM 680 C CA . SER A 1 85 ? 6.018 4.759 9.251 1.00 90.75 85 SER A CA 1
ATOM 681 C C . SER A 1 85 ? 5.593 5.090 10.677 1.00 90.75 85 SER A C 1
ATOM 683 O O . SER A 1 85 ? 4.726 4.434 11.252 1.00 90.75 85 SER A O 1
ATOM 685 N N . LYS A 1 86 ? 6.203 6.139 11.236 1.00 87.81 86 LYS A N 1
ATOM 686 C CA . LYS A 1 86 ? 5.786 6.761 12.501 1.00 87.81 86 LYS A CA 1
ATOM 687 C C . LYS A 1 86 ? 4.943 8.021 12.278 1.00 87.81 86 LYS A C 1
ATOM 689 O O . LYS A 1 86 ? 4.408 8.562 13.239 1.00 87.81 86 LYS A O 1
ATOM 694 N N . ASP A 1 87 ? 4.796 8.458 11.028 1.00 86.88 87 ASP A N 1
ATOM 695 C CA . ASP A 1 87 ? 4.182 9.732 10.639 1.00 86.88 87 ASP A CA 1
ATOM 696 C C . ASP A 1 87 ? 2.657 9.596 10.524 1.00 86.88 87 ASP A C 1
ATOM 698 O O . ASP A 1 87 ? 2.040 9.925 9.511 1.00 86.88 87 ASP A O 1
ATOM 702 N N . ILE A 1 88 ? 2.048 9.051 11.577 1.00 89.62 88 ILE A N 1
ATOM 703 C CA . ILE A 1 88 ? 0.625 8.734 11.622 1.00 89.62 88 ILE A CA 1
ATOM 704 C C . ILE A 1 88 ? -0.138 9.916 12.207 1.00 89.62 88 ILE A C 1
ATOM 706 O O . ILE A 1 88 ? 0.055 10.294 13.360 1.00 89.62 88 ILE A O 1
ATOM 710 N N . PHE A 1 89 ? -1.070 10.454 11.430 1.00 91.06 89 PHE A N 1
ATOM 711 C CA . PHE A 1 89 ? -1.971 11.513 11.853 1.00 91.06 89 PHE A CA 1
ATOM 712 C C . PHE A 1 89 ? -3.155 10.894 12.614 1.00 91.06 89 PHE A C 1
ATOM 714 O O . PHE A 1 89 ? -3.972 10.184 12.010 1.00 91.06 89 PHE A O 1
ATOM 721 N N . PRO A 1 90 ? -3.309 11.159 13.928 1.00 87.69 90 PRO A N 1
ATOM 722 C CA . PRO A 1 90 ? -4.309 10.477 14.752 1.00 87.69 90 PRO A CA 1
ATOM 723 C C . PRO A 1 90 ? -5.753 10.666 14.270 1.00 87.69 90 PRO A C 1
ATOM 725 O O . PRO A 1 90 ? -6.573 9.758 14.406 1.00 87.69 90 PRO A O 1
ATOM 728 N N . SER A 1 91 ? -6.065 11.821 13.678 1.00 89.31 91 SER A N 1
ATOM 729 C CA . SER A 1 91 ? -7.387 12.128 13.120 1.00 89.31 91 SER A CA 1
ATOM 730 C C . SER A 1 91 ? -7.753 11.213 11.947 1.00 89.31 91 SER A C 1
ATOM 732 O O . SER A 1 91 ? -8.855 10.669 11.913 1.00 89.31 91 SER A O 1
ATOM 734 N N . TYR A 1 92 ? -6.819 10.972 11.023 1.00 87.69 92 TYR A N 1
ATOM 735 C CA . TYR A 1 92 ? -7.031 10.047 9.908 1.00 87.69 92 TYR A CA 1
ATOM 736 C C . TYR A 1 92 ? -7.139 8.603 10.383 1.00 87.69 92 TYR A C 1
ATOM 738 O O . TYR A 1 92 ? -8.007 7.864 9.918 1.00 87.69 92 TYR A O 1
ATOM 746 N N . ARG A 1 93 ? -6.297 8.210 11.347 1.00 85.56 93 ARG A N 1
ATOM 747 C CA . ARG A 1 93 ? -6.369 6.881 11.957 1.00 85.56 93 ARG A CA 1
ATOM 748 C C . ARG A 1 93 ? -7.755 6.634 12.551 1.00 85.56 93 ARG A C 1
ATOM 750 O O . ARG A 1 93 ? -8.371 5.617 12.249 1.00 85.56 93 ARG A O 1
ATOM 757 N N . ARG A 1 94 ? -8.262 7.579 13.348 1.00 88.00 94 ARG A N 1
ATOM 758 C CA . ARG A 1 94 ? -9.595 7.493 13.959 1.00 88.00 94 ARG A CA 1
ATOM 759 C C . ARG A 1 94 ? -10.690 7.315 12.907 1.00 88.00 94 ARG A C 1
ATOM 761 O O . ARG A 1 94 ? -11.491 6.396 13.028 1.00 88.00 94 ARG A O 1
ATOM 768 N N . LEU A 1 95 ? -10.659 8.118 11.843 1.00 88.69 95 LEU A N 1
ATOM 769 C CA . LEU A 1 95 ? -11.637 8.038 10.757 1.00 88.69 95 LEU A CA 1
ATOM 770 C C . LEU A 1 95 ? -11.662 6.655 10.077 1.00 88.69 95 LEU A C 1
ATOM 772 O O . LEU A 1 95 ? -12.733 6.152 9.730 1.00 88.69 95 LEU A O 1
ATOM 776 N N . ILE A 1 96 ? -10.499 6.017 9.903 1.00 88.50 96 ILE A N 1
ATOM 777 C CA . ILE A 1 96 ? -10.418 4.652 9.363 1.00 88.50 96 ILE A CA 1
ATOM 778 C C . ILE A 1 96 ? -11.075 3.652 10.313 1.00 88.50 96 ILE A C 1
ATOM 780 O O . ILE A 1 96 ? -11.890 2.850 9.859 1.00 88.50 96 ILE A O 1
ATOM 784 N N . PHE A 1 97 ? -10.778 3.709 11.613 1.00 87.12 97 PHE A N 1
ATOM 785 C CA . PHE A 1 97 ? -11.397 2.808 12.591 1.00 87.12 97 PHE A CA 1
ATOM 786 C C . PHE A 1 97 ? -12.917 2.973 12.650 1.00 87.12 97 PHE A C 1
ATOM 788 O O . PHE A 1 97 ? -13.629 1.980 12.520 1.00 87.12 97 PHE A O 1
ATOM 795 N N . GLU A 1 98 ? -13.418 4.208 12.712 1.00 88.75 98 GLU A N 1
ATOM 796 C CA . GLU A 1 98 ? -14.859 4.492 12.677 1.00 88.75 98 GLU A CA 1
ATOM 797 C C . GLU A 1 98 ? -15.518 3.948 11.397 1.00 88.75 98 GLU A C 1
ATOM 799 O O . GLU A 1 98 ? -16.618 3.394 11.427 1.00 88.75 98 GLU A O 1
ATOM 804 N N . THR A 1 99 ? -14.839 4.066 10.251 1.00 88.00 99 THR A N 1
ATOM 805 C CA . THR A 1 99 ? -15.328 3.521 8.974 1.00 88.00 99 THR A CA 1
ATOM 806 C C . THR A 1 99 ? -15.398 1.993 9.007 1.00 88.00 99 THR A C 1
ATOM 808 O O . THR A 1 99 ? -16.372 1.403 8.534 1.00 88.00 99 THR A O 1
ATOM 811 N N . LEU A 1 100 ? -14.379 1.336 9.563 1.00 84.94 100 LEU A N 1
ATOM 812 C CA . LEU A 1 100 ? -14.329 -0.120 9.680 1.00 84.94 100 LEU A CA 1
ATOM 813 C C . LEU A 1 100 ? -15.390 -0.656 10.649 1.00 84.94 100 LEU A C 1
ATOM 815 O O . LEU A 1 100 ? -16.019 -1.671 10.355 1.00 84.94 100 LEU A O 1
ATOM 819 N N . GLU A 1 101 ? -15.627 0.027 11.768 1.00 85.38 101 GLU A N 1
ATOM 820 C CA . GLU A 1 101 ? -16.682 -0.318 12.728 1.00 85.38 101 GLU A CA 1
ATOM 821 C C . GLU A 1 101 ? -18.072 -0.242 12.092 1.00 85.38 101 GLU A C 1
ATOM 823 O O . GLU A 1 101 ? -18.835 -1.207 12.170 1.00 85.38 101 GLU A O 1
ATOM 828 N N . LYS A 1 102 ? -18.367 0.844 11.366 1.00 85.69 102 LYS A N 1
ATOM 829 C CA . LYS A 1 102 ? -19.627 0.984 10.616 1.00 85.69 102 LYS A CA 1
ATOM 830 C C . LYS A 1 102 ? -19.807 -0.143 9.596 1.00 85.69 102 LYS A C 1
ATOM 832 O O . LYS A 1 102 ? -20.881 -0.734 9.516 1.00 85.69 102 LYS A O 1
ATOM 837 N N . ARG A 1 103 ? -18.754 -0.501 8.849 1.00 83.06 103 ARG A N 1
ATOM 838 C CA . ARG A 1 103 ? -18.803 -1.614 7.878 1.00 83.06 103 ARG A CA 1
ATOM 839 C C . ARG A 1 103 ? -19.056 -2.971 8.543 1.00 83.06 103 ARG A C 1
ATOM 841 O O . ARG A 1 103 ? -19.800 -3.775 7.989 1.00 83.06 103 ARG A O 1
ATOM 848 N N . LYS A 1 104 ? -18.487 -3.231 9.727 1.00 80.69 104 LYS A N 1
ATOM 849 C CA . LYS A 1 104 ? -18.763 -4.463 10.492 1.00 80.69 104 LYS A CA 1
ATOM 850 C C . LYS A 1 104 ? -20.229 -4.556 10.913 1.00 80.69 104 LYS A C 1
ATOM 852 O O . LYS A 1 104 ? -20.826 -5.617 10.769 1.00 80.69 104 LYS A O 1
ATOM 857 N N . GLN A 1 105 ? -20.806 -3.458 11.400 1.00 75.88 105 GLN A N 1
ATOM 858 C CA . GLN A 1 105 ? -22.217 -3.414 11.801 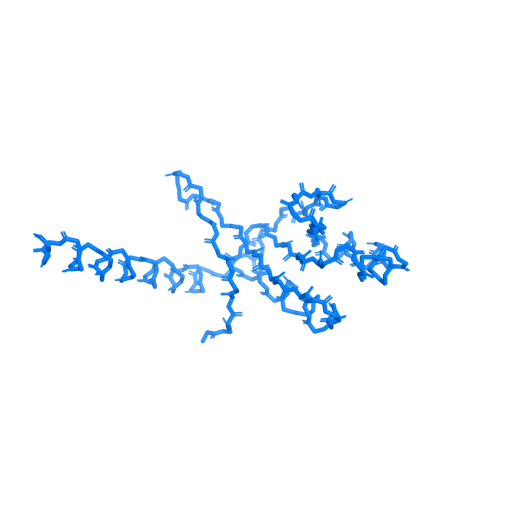1.00 75.88 105 GLN A CA 1
ATOM 859 C C . GLN A 1 105 ? -23.148 -3.682 10.617 1.00 75.88 105 GLN A C 1
ATOM 861 O O . GLN A 1 105 ? -24.069 -4.485 10.738 1.00 75.88 105 GLN A O 1
ATOM 866 N N . VAL A 1 106 ? -22.861 -3.072 9.463 1.00 73.25 106 VAL A N 1
ATOM 867 C CA . VAL A 1 106 ? -23.591 -3.338 8.218 1.00 73.25 106 VAL A CA 1
ATOM 868 C C . VAL A 1 106 ? -23.477 -4.815 7.843 1.00 73.25 106 VAL A C 1
ATOM 870 O O . VAL A 1 106 ? -24.492 -5.475 7.687 1.00 73.25 106 VAL A O 1
ATOM 873 N N . ASN A 1 107 ? -22.273 -5.386 7.777 1.00 70.81 107 ASN A N 1
ATOM 874 C CA . ASN A 1 107 ? -22.104 -6.799 7.414 1.00 70.81 107 ASN A CA 1
ATOM 875 C C . ASN A 1 107 ? -22.813 -7.767 8.376 1.00 70.81 107 ASN A C 1
ATOM 877 O O . ASN A 1 107 ? -23.304 -8.803 7.936 1.00 70.81 107 ASN A O 1
ATOM 881 N N . ASN A 1 108 ? -22.901 -7.437 9.665 1.00 65.31 108 ASN A N 1
ATOM 882 C CA . ASN A 1 108 ? -23.648 -8.243 10.628 1.00 65.31 108 ASN A CA 1
ATOM 883 C C . ASN A 1 108 ? -25.169 -8.139 10.432 1.00 65.31 108 ASN A C 1
ATOM 885 O O . ASN A 1 108 ? -25.851 -9.138 10.623 1.00 65.31 108 ASN A O 1
ATOM 889 N N . SER A 1 109 ? -25.701 -6.986 10.011 1.00 58.69 109 SER A N 1
ATOM 890 C CA . SER A 1 109 ? -27.142 -6.826 9.767 1.00 58.69 109 SER A CA 1
ATOM 891 C C . SER A 1 109 ? -27.635 -7.524 8.494 1.00 58.69 109 SER A C 1
ATOM 893 O O . SER A 1 109 ? -28.818 -7.846 8.405 1.00 58.69 109 SER A O 1
ATOM 895 N N . TRP A 1 110 ? -26.746 -7.805 7.533 1.00 53.50 110 TRP A N 1
ATOM 896 C CA . TRP A 1 110 ? -27.041 -8.688 6.396 1.00 53.50 110 TRP A CA 1
ATOM 897 C C . TRP A 1 110 ? -27.054 -10.165 6.803 1.00 53.50 110 TRP A C 1
ATOM 899 O O . TRP A 1 110 ? -27.897 -10.911 6.324 1.00 53.50 110 TRP A O 1
ATOM 909 N N . LYS A 1 111 ? -26.179 -10.577 7.730 1.00 57.06 111 LYS A N 1
ATOM 910 C CA . LYS A 1 111 ? -26.103 -11.968 8.212 1.00 57.06 111 LYS A CA 1
ATOM 911 C C . LYS A 1 111 ? -27.257 -12.392 9.120 1.00 57.06 111 LYS A C 1
ATOM 913 O O . LYS A 1 111 ? -27.476 -13.580 9.279 1.00 57.06 111 LYS A O 1
ATOM 918 N N . THR A 1 112 ? -27.970 -11.455 9.742 1.00 56.31 112 THR A N 1
ATOM 919 C CA . THR A 1 112 ? -29.137 -11.761 10.593 1.00 56.31 112 THR A CA 1
ATOM 920 C C . THR A 1 112 ? -30.464 -11.733 9.830 1.00 56.31 112 THR A C 1
ATOM 922 O O . THR A 1 112 ? -31.521 -11.739 10.455 1.00 56.31 112 THR A O 1
ATOM 925 N N . LYS A 1 113 ? -30.425 -11.606 8.497 1.00 55.09 113 LYS A N 1
ATOM 926 C CA . LYS A 1 113 ? -31.605 -11.604 7.616 1.00 55.09 113 LYS A CA 1
ATOM 927 C C . LYS A 1 113 ? -31.722 -12.869 6.750 1.00 55.09 113 LYS A C 1
ATOM 929 O O . LYS A 1 113 ? -32.620 -12.922 5.915 1.00 55.09 113 LYS A O 1
ATOM 934 N N . GLU A 1 114 ? -30.835 -13.839 6.955 1.00 44.50 114 GLU A N 1
ATOM 935 C CA . GLU A 1 114 ? -30.912 -15.213 6.432 1.00 44.50 114 GLU A CA 1
ATOM 936 C C . GLU A 1 114 ? -31.372 -16.154 7.551 1.00 44.50 114 GLU A C 1
ATOM 938 O O . GLU A 1 114 ? -32.139 -17.091 7.241 1.00 44.50 114 GLU A O 1
#

pLDDT: mean 89.66, std 11.34, range [44.5, 98.25]

Foldseek 3Di:
DDDFPDWDADPVRPFIETEAEDAACVVVVLVVQLVCLQAGQAGEYEYEPVHVVVVVVVVVVCVVSQYWYWYDDVDIDTPGGGHGHPNYDVVVNVVVVVVVVVVVVVVVVVVVVD

Secondary structure (DSSP, 8-state):
----SEEEE-TTS--EEEEEEESS-HHHHHHHHHHHTTT-SEEEEEEEHHHHHHHHTTHHHHHHHT-EEEEEESEEEEEEPPPPP----HHHHHHHHHHHHHHHHHHHHHHTT-

Sequence (114 aa):
MKHIDIVCVSTNLRKLTAIEVKVKDWRTGYRQAVHHKIFAENSYLAVSAKYAHRVLGHIDLFENAGIGILEIDGNVRELVKPRFSKDIFPSYRRLIFETLEKRKQVNNSWKTKE

Radius of gyration: 15.32 Å; chains: 1; bounding box: 47×28×35 Å